Protein AF-A0A9D4CB84-F1 (afdb_monomer_lite)

Structure (mmCIF, N/CA/C/O backbone):
data_AF-A0A9D4CB84-F1
#
_entry.id   AF-A0A9D4CB84-F1
#
loop_
_atom_site.group_PDB
_atom_site.id
_atom_site.type_symbol
_atom_site.label_atom_id
_atom_site.label_alt_id
_atom_site.label_comp_id
_atom_site.label_asym_id
_atom_site.label_entity_id
_atom_site.label_seq_id
_atom_site.pdbx_PDB_ins_code
_atom_site.Cartn_x
_atom_site.Cartn_y
_atom_site.Cartn_z
_atom_site.occupancy
_atom_site.B_iso_or_equiv
_atom_site.auth_seq_id
_atom_site.auth_comp_id
_atom_site.auth_asym_id
_atom_site.auth_atom_id
_atom_site.pdbx_PDB_model_num
ATOM 1 N N . MET A 1 1 ? 6.589 10.498 -35.704 1.00 45.84 1 MET A N 1
ATOM 2 C CA . MET A 1 1 ? 7.176 10.141 -34.391 1.00 45.84 1 MET A CA 1
ATOM 3 C C . MET A 1 1 ? 7.584 11.391 -33.585 1.00 45.84 1 MET A C 1
ATOM 5 O O . MET A 1 1 ? 8.687 11.459 -33.065 1.00 45.84 1 MET A O 1
ATOM 9 N N . LYS A 1 2 ? 6.724 12.423 -33.504 1.00 43.97 2 LYS A N 1
ATOM 10 C CA . LYS A 1 2 ? 6.931 13.618 -32.647 1.00 43.97 2 LYS A CA 1
ATOM 11 C C . LYS A 1 2 ? 5.704 13.960 -31.784 1.00 43.97 2 LYS A C 1
ATOM 13 O O . LYS A 1 2 ? 5.760 14.909 -31.013 1.00 43.97 2 LYS A O 1
ATOM 18 N N . GLU A 1 3 ? 4.619 13.192 -31.893 1.00 41.41 3 GLU A N 1
ATOM 19 C CA . GLU A 1 3 ? 3.362 13.458 -31.177 1.00 41.41 3 GLU A CA 1
ATOM 20 C C . GLU A 1 3 ? 3.235 12.673 -29.860 1.00 41.41 3 GLU A C 1
ATOM 22 O O . GLU A 1 3 ? 2.588 13.158 -28.940 1.00 41.41 3 GLU A O 1
ATOM 27 N N . GLU A 1 4 ? 3.936 11.545 -29.694 1.00 44.72 4 GLU A N 1
ATOM 28 C CA . GLU A 1 4 ? 3.860 10.727 -28.467 1.00 44.72 4 GLU A CA 1
ATOM 29 C C . GLU A 1 4 ? 4.601 11.344 -27.267 1.00 44.72 4 GLU A C 1
ATOM 31 O O . GLU A 1 4 ? 4.159 11.223 -26.127 1.00 44.72 4 GLU A O 1
ATOM 36 N N . ILE A 1 5 ? 5.677 12.102 -27.503 1.00 47.56 5 ILE A N 1
ATOM 37 C CA . ILE A 1 5 ? 6.507 12.687 -26.429 1.00 47.56 5 ILE A CA 1
ATOM 38 C C . ILE A 1 5 ? 5.759 13.808 -25.678 1.00 47.56 5 ILE A C 1
ATOM 40 O O . ILE A 1 5 ? 6.064 14.119 -24.527 1.00 47.56 5 ILE A O 1
ATOM 44 N N . ARG A 1 6 ? 4.745 14.423 -26.303 1.00 43.06 6 ARG A N 1
ATOM 45 C CA . ARG A 1 6 ? 3.996 15.533 -25.695 1.00 43.06 6 ARG A CA 1
ATOM 46 C C . ARG A 1 6 ? 2.956 15.057 -24.672 1.00 43.06 6 ARG A C 1
ATOM 48 O O . ARG A 1 6 ? 2.627 15.821 -23.769 1.00 43.06 6 ARG A O 1
ATOM 55 N N . GLY A 1 7 ? 2.483 13.813 -24.787 1.00 38.62 7 GLY A N 1
ATOM 56 C CA . GLY A 1 7 ? 1.516 13.216 -23.860 1.00 38.62 7 GLY A CA 1
ATOM 57 C C . GLY A 1 7 ? 2.122 12.856 -22.501 1.00 38.62 7 GLY A C 1
ATOM 58 O O . GLY A 1 7 ? 1.525 13.155 -21.469 1.00 38.62 7 GLY A O 1
ATOM 59 N N . SER A 1 8 ? 3.340 12.298 -22.476 1.00 50.69 8 SER A N 1
ATOM 60 C CA . SER A 1 8 ? 3.972 11.851 -21.222 1.00 50.69 8 SER A CA 1
ATOM 61 C C . SER A 1 8 ? 4.408 13.013 -20.322 1.00 50.69 8 SER A C 1
ATOM 63 O O . SER A 1 8 ? 4.195 12.981 -19.111 1.00 50.69 8 SER A O 1
ATOM 65 N N . ALA A 1 9 ? 4.950 14.090 -20.903 1.00 48.66 9 ALA A N 1
ATOM 66 C CA . ALA A 1 9 ? 5.397 15.260 -20.147 1.00 48.66 9 ALA A CA 1
ATOM 67 C C . ALA A 1 9 ? 4.234 16.078 -19.554 1.00 48.66 9 ALA A C 1
ATOM 69 O O . ALA A 1 9 ? 4.382 16.648 -18.473 1.00 48.66 9 ALA A O 1
ATOM 70 N N . PHE A 1 10 ? 3.083 16.127 -20.236 1.00 47.97 10 PHE A N 1
ATOM 71 C CA . PHE A 1 10 ? 1.875 16.794 -19.739 1.00 47.97 10 PHE A CA 1
ATOM 72 C C . PHE A 1 10 ? 1.241 16.002 -18.580 1.00 47.97 10 PHE A C 1
ATOM 74 O O . PHE A 1 10 ? 0.967 16.584 -17.531 1.00 47.97 10 PHE A O 1
ATOM 81 N N . SER A 1 11 ? 1.149 14.670 -18.714 1.00 62.25 11 SER A N 1
ATOM 82 C CA . SER A 1 11 ? 0.670 13.761 -17.658 1.00 62.25 11 SER A CA 1
ATOM 83 C C . SER A 1 11 ? 1.512 13.862 -16.383 1.00 62.25 11 SER A C 1
ATOM 85 O O . SER A 1 11 ? 0.979 14.048 -15.291 1.00 62.25 11 SER A O 1
ATOM 87 N N . ALA A 1 12 ? 2.843 13.844 -16.510 1.00 64.81 12 ALA A N 1
ATOM 88 C CA . ALA A 1 12 ? 3.743 13.942 -15.361 1.00 64.81 12 ALA A CA 1
ATOM 89 C C . ALA A 1 12 ? 3.599 15.277 -14.601 1.00 64.81 12 ALA A C 1
ATOM 91 O O . ALA A 1 12 ? 3.712 15.328 -13.378 1.00 64.81 12 ALA A O 1
ATOM 92 N N . GLN A 1 13 ? 3.331 16.383 -15.302 1.00 60.44 13 GLN A N 1
ATOM 93 C CA . GLN A 1 13 ? 3.159 17.704 -14.685 1.00 60.44 13 GLN A CA 1
ATOM 94 C C . GLN A 1 13 ? 1.821 17.840 -13.945 1.00 60.44 13 GLN A C 1
ATOM 96 O O . GLN A 1 13 ? 1.759 18.507 -12.906 1.00 60.44 13 GLN A O 1
ATOM 101 N N . GLU A 1 14 ? 0.760 17.218 -14.459 1.00 69.56 14 GLU A N 1
ATOM 102 C CA . GLU A 1 14 ? -0.542 17.149 -13.791 1.00 69.56 14 GLU A CA 1
ATOM 103 C C . GLU A 1 14 ? -0.488 16.254 -12.551 1.00 69.56 14 GLU A C 1
ATOM 105 O O . GLU A 1 14 ? -0.949 16.670 -11.487 1.00 69.56 14 GLU A O 1
ATOM 110 N N . GLU A 1 15 ? 0.177 15.102 -12.643 1.00 66.44 15 GLU A N 1
ATOM 111 C CA . GLU A 1 15 ? 0.449 14.222 -11.504 1.00 66.44 15 GLU A CA 1
ATOM 112 C C . GLU A 1 15 ? 1.249 14.941 -10.410 1.00 66.44 15 GLU A C 1
ATOM 114 O O . GLU A 1 15 ? 0.861 14.911 -9.247 1.00 66.44 15 GLU A O 1
ATOM 119 N N . ILE A 1 16 ? 2.306 15.684 -10.764 1.00 65.94 16 ILE A N 1
ATOM 120 C CA . ILE A 1 16 ? 3.085 16.480 -9.798 1.00 65.94 16 ILE A CA 1
ATOM 121 C C . ILE A 1 16 ? 2.224 17.566 -9.133 1.00 65.94 16 ILE A C 1
ATOM 123 O O . ILE A 1 16 ? 2.401 17.864 -7.948 1.00 65.94 16 ILE A O 1
ATOM 127 N N . LYS A 1 17 ? 1.296 18.193 -9.867 1.00 67.06 17 LYS A N 1
ATOM 128 C CA . LYS A 1 17 ? 0.372 19.189 -9.297 1.00 67.06 17 LYS A CA 1
ATOM 129 C C . LYS A 1 17 ? -0.645 18.555 -8.352 1.00 67.06 17 LYS A C 1
ATOM 131 O O . LYS A 1 17 ? -0.902 19.130 -7.295 1.00 67.06 17 LYS A O 1
ATOM 136 N N . LEU A 1 18 ? -1.208 17.406 -8.718 1.00 66.25 18 LEU A N 1
ATOM 137 C CA . LEU A 1 18 ? -2.100 16.618 -7.866 1.00 66.25 18 LEU A CA 1
ATOM 138 C C . LEU A 1 18 ? -1.377 16.170 -6.593 1.00 66.25 18 LEU A C 1
ATOM 140 O O . LEU A 1 18 ? -1.896 16.381 -5.501 1.00 66.25 18 LEU A O 1
ATOM 144 N N . PHE A 1 19 ? -0.140 15.694 -6.727 1.00 60.72 19 PHE A N 1
ATOM 145 C CA . PHE A 1 19 ? 0.713 15.284 -5.616 1.00 60.72 19 PHE A CA 1
ATOM 146 C C . PHE A 1 19 ? 0.983 16.423 -4.630 1.00 60.72 19 PHE A C 1
ATOM 148 O O . PHE A 1 19 ? 0.822 16.271 -3.420 1.00 60.72 19 PHE A O 1
ATOM 155 N N . LYS A 1 20 ? 1.349 17.605 -5.143 1.00 63.19 20 LYS A N 1
ATOM 156 C CA . LYS A 1 20 ? 1.547 18.802 -4.312 1.00 63.19 20 LYS A CA 1
ATOM 157 C C . LYS A 1 20 ? 0.256 19.216 -3.608 1.00 63.19 20 LYS A C 1
ATOM 159 O O . LYS A 1 20 ? 0.279 19.459 -2.409 1.00 63.19 20 LYS A O 1
ATOM 164 N N . LYS A 1 21 ? -0.876 19.212 -4.320 1.00 62.03 21 LYS A N 1
ATOM 165 C C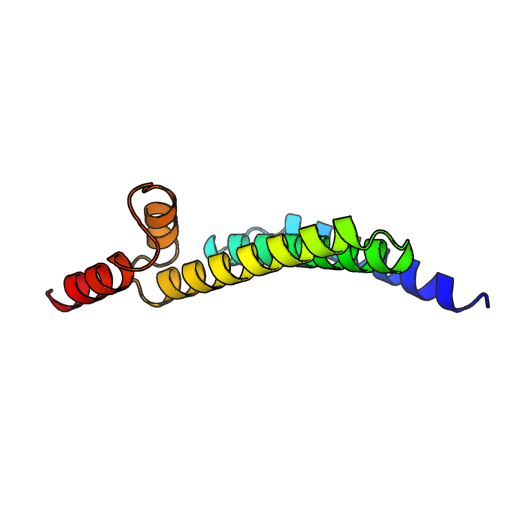A . LYS A 1 21 ? -2.188 19.510 -3.728 1.00 62.03 21 LYS A CA 1
ATOM 166 C C . LYS A 1 21 ? -2.586 18.520 -2.639 1.00 62.03 21 LYS A C 1
ATOM 168 O O . LYS A 1 21 ? -3.178 18.947 -1.659 1.00 62.03 21 LYS A O 1
ATOM 173 N N . ALA A 1 22 ? -2.284 17.235 -2.806 1.00 60.81 22 ALA A N 1
ATOM 174 C CA . ALA A 1 22 ? -2.614 16.207 -1.828 1.00 60.81 22 ALA A CA 1
ATOM 175 C C . ALA A 1 22 ? -1.745 16.290 -0.561 1.00 60.81 22 ALA A C 1
ATOM 177 O O . ALA A 1 22 ? -2.235 16.022 0.534 1.00 60.81 22 ALA A O 1
ATOM 178 N N . LYS A 1 23 ? -0.483 16.726 -0.683 1.00 61.00 23 LYS A N 1
ATOM 179 C CA . LYS A 1 23 ? 0.390 16.996 0.474 1.00 61.00 23 LYS A CA 1
ATOM 180 C C . LYS A 1 23 ? -0.041 18.211 1.300 1.00 61.00 23 LYS A C 1
ATOM 182 O O . LYS A 1 23 ? 0.202 18.223 2.501 1.00 61.00 23 LYS A O 1
ATOM 187 N N . ASP A 1 24 ? -0.729 19.172 0.687 1.00 67.00 24 ASP A N 1
ATOM 188 C CA . ASP A 1 24 ? -1.304 20.340 1.372 1.00 67.00 24 ASP A CA 1
ATOM 189 C C . ASP A 1 24 ? -2.698 20.063 1.981 1.00 67.00 24 ASP A C 1
ATOM 191 O O . ASP A 1 24 ? -3.355 20.971 2.496 1.00 67.00 24 ASP A O 1
ATOM 195 N N . VAL A 1 25 ? -3.182 18.815 1.934 1.00 79.88 25 VAL A N 1
ATOM 196 C CA . VAL A 1 25 ? -4.456 18.430 2.555 1.00 79.88 25 VAL A CA 1
ATOM 197 C C . VAL A 1 25 ? -4.271 18.249 4.058 1.00 79.88 25 VAL A C 1
ATOM 199 O O . VAL A 1 25 ? -3.535 17.378 4.520 1.00 79.88 25 VAL A O 1
ATOM 202 N N . THR A 1 26 ? -5.032 19.008 4.846 1.00 84.88 26 THR A N 1
ATOM 203 C CA . THR A 1 26 ? -5.251 18.679 6.257 1.00 84.88 26 THR A CA 1
ATOM 204 C C . THR A 1 26 ? -6.192 17.481 6.342 1.00 84.88 26 THR A C 1
ATOM 206 O O . THR A 1 26 ? -7.402 17.593 6.134 1.00 84.88 26 THR A O 1
ATOM 209 N N . TRP A 1 27 ? -5.636 16.312 6.637 1.00 84.62 27 TRP A N 1
ATOM 210 C CA . TRP A 1 27 ? -6.398 15.073 6.725 1.00 84.62 27 TRP A CA 1
ATOM 211 C C . TRP A 1 27 ? -7.262 15.036 7.986 1.00 84.62 27 TRP A C 1
ATOM 213 O O . TRP A 1 27 ? -6.755 15.079 9.103 1.00 84.62 27 TRP A O 1
ATOM 223 N N . ARG A 1 28 ? -8.582 14.896 7.811 1.00 88.69 28 ARG A N 1
ATOM 224 C CA . ARG A 1 28 ? -9.528 14.730 8.930 1.00 88.69 28 ARG A CA 1
ATOM 225 C C . ARG A 1 28 ? -9.375 13.381 9.638 1.00 88.69 28 ARG A C 1
ATOM 227 O O . ARG A 1 28 ? -9.593 13.295 10.841 1.00 88.69 28 ARG A O 1
ATOM 234 N N . PHE A 1 29 ? -9.033 12.337 8.888 1.00 85.94 29 PHE A N 1
ATOM 235 C CA . PHE A 1 29 ? -8.920 10.971 9.389 1.00 85.94 29 PHE A CA 1
ATOM 236 C C . PHE A 1 29 ? -7.523 10.440 9.085 1.00 85.94 29 PHE A C 1
ATOM 238 O O . PHE A 1 29 ? -7.142 10.351 7.916 1.00 85.94 29 PHE A O 1
ATOM 245 N N . ASN A 1 30 ? -6.767 10.075 10.124 1.00 84.62 30 ASN A N 1
ATOM 246 C CA . ASN A 1 30 ? -5.401 9.575 9.953 1.00 84.62 30 ASN A CA 1
ATOM 247 C C . ASN A 1 30 ? -5.360 8.294 9.102 1.00 84.62 30 ASN A C 1
ATOM 249 O O . ASN A 1 30 ? -4.468 8.157 8.275 1.00 84.62 30 ASN A O 1
ATOM 253 N N . GLY A 1 31 ? -6.358 7.412 9.228 1.00 88.44 31 GLY A N 1
ATOM 254 C CA . GLY A 1 31 ? -6.479 6.221 8.381 1.00 88.44 31 GLY A CA 1
ATOM 255 C C . GLY A 1 31 ? -6.508 6.543 6.885 1.00 88.44 31 GLY A C 1
ATOM 256 O O . GLY A 1 31 ? -5.780 5.934 6.109 1.00 88.44 31 GLY A O 1
ATOM 257 N N . ASN A 1 32 ? -7.263 7.569 6.480 1.00 90.69 32 ASN A N 1
ATOM 258 C CA . ASN A 1 32 ? -7.320 7.988 5.076 1.00 90.69 32 ASN A CA 1
ATOM 259 C C . ASN A 1 32 ? -5.979 8.541 4.591 1.00 90.69 32 ASN A C 1
ATOM 261 O O . ASN A 1 32 ? -5.596 8.275 3.456 1.00 90.69 32 ASN A O 1
ATOM 265 N N . ARG A 1 33 ? -5.259 9.277 5.449 1.00 90.12 33 ARG A N 1
ATOM 266 C CA . ARG A 1 33 ? -3.912 9.763 5.131 1.00 90.12 33 ARG A CA 1
ATOM 267 C C . ARG A 1 33 ? -2.956 8.601 4.871 1.00 90.12 33 ARG A C 1
ATOM 269 O O . ARG A 1 33 ? -2.299 8.592 3.841 1.00 90.12 33 ARG A O 1
ATOM 276 N N . VAL A 1 34 ? -2.923 7.617 5.772 1.00 88.25 34 VAL A N 1
ATOM 277 C CA . VAL A 1 34 ? -2.049 6.438 5.642 1.00 88.25 34 VAL A CA 1
ATOM 278 C C . VAL A 1 34 ? -2.359 5.666 4.357 1.00 88.25 34 VAL A C 1
ATOM 280 O O . VAL A 1 34 ? -1.444 5.281 3.638 1.00 88.25 34 VAL A O 1
ATOM 283 N N . GLN A 1 35 ? -3.640 5.479 4.025 1.00 91.31 35 GLN A N 1
ATOM 284 C CA . GLN A 1 35 ? -4.034 4.816 2.777 1.00 91.31 35 GLN A CA 1
ATOM 285 C C . GLN A 1 35 ? -3.650 5.606 1.530 1.00 91.31 35 GLN A C 1
ATOM 287 O O . GLN A 1 35 ? -3.227 5.030 0.531 1.00 91.31 35 GLN A O 1
ATOM 292 N N . PHE A 1 36 ? -3.799 6.926 1.583 1.00 92.12 36 PHE A N 1
ATOM 293 C CA . PHE A 1 36 ? -3.397 7.789 0.487 1.00 92.12 36 PHE A CA 1
ATOM 294 C C . PHE A 1 36 ? -1.883 7.719 0.249 1.00 92.12 36 PHE A C 1
ATOM 296 O O . PHE A 1 36 ? -1.459 7.496 -0.879 1.00 92.12 36 PHE A O 1
ATOM 303 N N . GLU A 1 37 ? -1.083 7.843 1.310 1.00 90.12 37 GLU A N 1
ATOM 304 C CA . GLU A 1 37 ? 0.381 7.734 1.248 1.00 90.12 37 GLU A CA 1
ATOM 305 C C . GLU A 1 37 ? 0.813 6.368 0.689 1.00 90.12 37 GLU A C 1
ATOM 307 O O . GLU A 1 37 ? 1.615 6.314 -0.240 1.00 90.12 37 GLU A O 1
ATOM 312 N N . PHE A 1 38 ? 0.197 5.274 1.152 1.00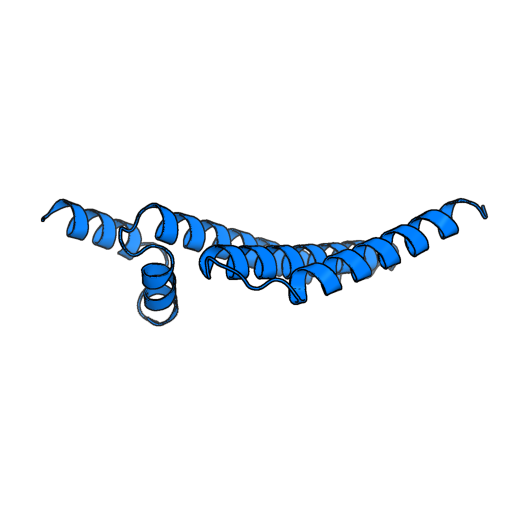 93.88 38 PHE A N 1
ATOM 313 C CA . PHE A 1 38 ? 0.450 3.934 0.615 1.00 93.88 38 PHE A CA 1
ATOM 314 C C . PHE A 1 38 ? 0.159 3.824 -0.894 1.00 93.88 38 PHE A C 1
ATOM 316 O O . PHE A 1 38 ? 0.933 3.221 -1.645 1.00 93.88 38 PHE A O 1
ATOM 323 N N . ASN A 1 39 ? -0.957 4.396 -1.355 1.00 94.81 39 ASN A N 1
ATOM 324 C CA . ASN A 1 39 ? -1.325 4.370 -2.771 1.00 94.81 39 ASN A CA 1
ATOM 325 C C . ASN A 1 39 ? -0.337 5.168 -3.630 1.00 94.81 39 ASN A C 1
ATOM 327 O O . ASN A 1 39 ? 0.007 4.726 -4.726 1.00 94.81 39 ASN A O 1
ATOM 331 N N . GLU A 1 40 ? 0.136 6.310 -3.133 1.00 93.00 40 GLU A N 1
ATOM 332 C CA . GLU A 1 40 ? 1.157 7.118 -3.805 1.00 93.00 40 GLU A CA 1
ATOM 333 C C . GLU A 1 40 ? 2.484 6.368 -3.935 1.00 93.00 40 GLU A C 1
ATOM 335 O O . GLU A 1 40 ? 3.060 6.315 -5.025 1.00 93.00 40 GLU A O 1
ATOM 340 N N . ASP A 1 41 ? 2.937 5.722 -2.861 1.00 93.19 41 ASP A N 1
ATOM 341 C CA . ASP A 1 41 ? 4.160 4.919 -2.885 1.00 93.19 41 ASP A CA 1
ATOM 342 C C . ASP A 1 41 ? 4.024 3.739 -3.861 1.00 93.19 41 ASP A C 1
ATOM 344 O O . ASP A 1 41 ? 4.913 3.491 -4.680 1.00 93.19 41 ASP A O 1
ATOM 348 N N . THR A 1 42 ? 2.868 3.066 -3.862 1.00 95.81 42 THR A N 1
ATOM 349 C CA . THR A 1 42 ? 2.564 1.973 -4.801 1.00 95.81 42 THR A CA 1
ATOM 350 C C . THR A 1 42 ? 2.574 2.465 -6.251 1.00 95.81 42 THR A C 1
ATOM 352 O O . THR A 1 42 ? 3.180 1.832 -7.118 1.00 95.81 42 THR A O 1
ATOM 355 N N . ALA A 1 43 ? 1.955 3.614 -6.534 1.00 94.81 43 ALA A N 1
ATOM 356 C CA . ALA A 1 43 ? 1.982 4.220 -7.862 1.00 94.81 43 ALA A CA 1
ATOM 357 C C . ALA A 1 43 ? 3.414 4.585 -8.293 1.00 94.81 43 ALA A C 1
ATOM 359 O O . ALA A 1 43 ? 3.780 4.389 -9.455 1.00 94.81 43 ALA A O 1
ATOM 360 N N . GLY A 1 44 ? 4.244 5.065 -7.362 1.00 94.19 44 GLY A N 1
ATOM 361 C CA . GLY A 1 44 ? 5.671 5.301 -7.576 1.00 94.19 44 GLY A CA 1
ATOM 362 C C . GLY A 1 44 ? 6.424 4.032 -7.981 1.00 94.19 44 GLY A C 1
ATOM 363 O O . GLY A 1 44 ? 7.126 4.037 -8.995 1.00 94.19 44 GLY A O 1
ATOM 364 N N . SER A 1 45 ? 6.231 2.930 -7.252 1.00 95.81 45 SER A N 1
ATOM 365 C CA . SER A 1 45 ? 6.837 1.632 -7.578 1.00 95.81 45 SER A CA 1
ATOM 366 C C . SER A 1 45 ? 6.394 1.109 -8.943 1.00 95.81 45 SER A C 1
ATOM 368 O O . SER A 1 45 ? 7.226 0.639 -9.717 1.00 95.81 45 SER A O 1
ATOM 370 N N . LEU A 1 46 ? 5.112 1.252 -9.296 1.00 96.56 46 LEU A N 1
ATOM 371 C CA . LEU A 1 46 ? 4.605 0.850 -10.613 1.00 96.56 46 LEU A CA 1
ATOM 372 C C . LEU A 1 46 ? 5.263 1.637 -11.755 1.00 96.56 46 LEU A C 1
ATOM 374 O O . LEU A 1 46 ? 5.626 1.040 -12.766 1.00 96.56 46 LEU A O 1
ATOM 378 N N . LYS A 1 47 ? 5.506 2.944 -11.582 1.00 96.38 47 LYS A N 1
ATOM 379 C CA . LYS A 1 47 ? 6.258 3.749 -12.565 1.00 96.38 47 LYS A CA 1
ATOM 380 C C . LYS A 1 47 ? 7.713 3.301 -12.691 1.00 96.38 47 LYS A C 1
ATOM 382 O O . LYS A 1 47 ? 8.261 3.301 -13.789 1.00 96.38 47 LYS A O 1
ATOM 387 N N . GLN A 1 48 ? 8.350 2.907 -11.589 1.00 95.44 48 GLN A N 1
ATOM 388 C CA . GLN A 1 48 ? 9.715 2.371 -11.630 1.00 95.44 48 GLN A CA 1
ATOM 389 C C . GLN A 1 48 ? 9.770 1.000 -12.317 1.00 95.44 48 GLN A C 1
ATOM 391 O O . GLN A 1 48 ? 10.712 0.727 -13.062 1.00 95.44 48 GLN A O 1
ATOM 396 N N . ILE A 1 49 ? 8.753 0.158 -12.112 1.00 96.69 49 ILE A N 1
ATOM 397 C CA . ILE A 1 49 ? 8.599 -1.119 -12.817 1.00 96.69 49 ILE A CA 1
ATOM 398 C C . ILE A 1 49 ? 8.444 -0.870 -14.318 1.00 96.69 49 ILE A C 1
ATOM 400 O O . ILE A 1 49 ? 9.173 -1.477 -15.100 1.00 96.69 49 ILE A O 1
ATOM 404 N N . ASP A 1 50 ? 7.565 0.046 -14.718 1.00 96.06 50 ASP A N 1
ATOM 405 C CA . ASP A 1 50 ? 7.363 0.415 -16.123 1.00 96.06 50 ASP A CA 1
ATOM 406 C C . ASP A 1 50 ? 8.670 0.907 -16.768 1.00 96.06 50 ASP A C 1
ATOM 408 O O . ASP A 1 50 ? 9.150 0.325 -17.744 1.00 96.06 50 ASP A O 1
ATOM 412 N N . TRP A 1 51 ? 9.358 1.852 -16.116 1.00 96.81 51 TRP A N 1
ATOM 413 C CA . TRP A 1 51 ? 10.684 2.311 -16.537 1.00 96.81 51 TRP A CA 1
ATOM 414 C C . TRP A 1 51 ? 11.687 1.154 -16.669 1.00 96.81 51 TRP A C 1
ATOM 416 O O . TRP A 1 51 ? 12.469 1.099 -17.623 1.00 96.81 51 TRP A O 1
ATOM 426 N N . SER A 1 52 ? 11.672 0.196 -15.736 1.00 97.25 52 SER A N 1
ATOM 427 C CA . SER A 1 52 ? 12.579 -0.954 -15.774 1.00 97.25 52 SER A CA 1
ATOM 428 C C . SER A 1 52 ? 12.329 -1.855 -16.988 1.00 97.25 52 SER A C 1
ATOM 430 O O . SER A 1 52 ? 13.286 -2.391 -17.552 1.00 97.25 52 SER A O 1
ATOM 432 N N . ILE A 1 53 ? 11.069 -1.992 -17.415 1.00 95.31 53 ILE A N 1
ATOM 433 C CA . ILE A 1 53 ? 10.672 -2.766 -18.594 1.00 95.31 53 ILE A CA 1
ATOM 434 C C . ILE A 1 53 ? 11.170 -2.058 -19.854 1.00 95.31 53 ILE A C 1
ATOM 436 O O . ILE A 1 53 ? 11.856 -2.685 -20.663 1.00 95.31 53 ILE A O 1
ATOM 440 N N . GLU A 1 54 ? 10.917 -0.751 -19.976 1.00 96.25 54 GLU A N 1
ATOM 441 C CA . GLU A 1 54 ? 11.364 0.063 -21.116 1.00 96.25 54 GLU A CA 1
ATOM 442 C C . GLU A 1 54 ? 12.888 0.018 -21.315 1.00 96.25 54 GLU A C 1
ATOM 444 O O . GLU A 1 54 ? 13.380 0.015 -22.443 1.00 96.25 54 GLU A O 1
ATOM 449 N N . HIS A 1 55 ? 13.650 -0.063 -20.220 1.00 96.38 55 HIS A N 1
ATOM 450 C CA . HIS A 1 55 ? 15.115 -0.004 -20.238 1.00 96.38 55 HIS A CA 1
ATOM 451 C C . HIS A 1 55 ? 15.784 -1.384 -20.121 1.00 96.38 55 HIS A C 1
ATOM 453 O O . HIS A 1 55 ? 16.998 -1.475 -19.907 1.00 96.38 55 HIS A O 1
ATOM 459 N N . GLY A 1 56 ? 15.012 -2.472 -20.231 1.00 95.56 56 GLY A N 1
ATOM 460 C CA . GLY A 1 56 ? 15.521 -3.846 -20.174 1.00 95.56 56 GLY A CA 1
ATOM 461 C C . GLY A 1 56 ? 16.135 -4.240 -18.823 1.00 95.56 56 GLY A C 1
ATOM 462 O O . GLY A 1 56 ? 16.880 -5.218 -18.736 1.00 95.56 56 GLY A O 1
ATOM 463 N N . LYS A 1 57 ? 15.829 -3.508 -17.746 1.00 96.50 57 LYS A N 1
ATOM 464 C CA . LYS A 1 57 ? 16.284 -3.751 -16.365 1.00 96.50 57 LYS A CA 1
ATOM 465 C C . LYS A 1 57 ? 15.394 -4.778 -15.659 1.00 96.50 57 LYS A C 1
ATOM 467 O O . LYS A 1 57 ? 14.931 -4.569 -14.542 1.00 96.50 57 LYS A O 1
ATOM 472 N N . THR A 1 58 ? 15.179 -5.918 -16.308 1.00 93.31 58 THR A N 1
ATOM 473 C CA . THR A 1 58 ? 14.192 -6.932 -15.895 1.00 93.31 58 THR A CA 1
ATOM 474 C C . THR A 1 58 ? 14.452 -7.551 -14.518 1.00 93.31 58 THR A C 1
ATOM 476 O O . THR A 1 58 ? 13.499 -7.915 -13.836 1.00 93.31 58 THR A O 1
ATOM 479 N N . GLY A 1 59 ? 15.715 -7.661 -14.085 1.00 97.00 59 GLY A N 1
ATOM 480 C CA . GLY A 1 59 ? 16.061 -8.122 -12.733 1.00 97.00 59 GLY A CA 1
ATOM 481 C C . GLY A 1 59 ? 15.534 -7.177 -11.652 1.00 97.00 59 GLY A C 1
ATOM 482 O O . GLY A 1 59 ? 14.757 -7.596 -10.801 1.00 97.00 59 GLY A O 1
ATOM 483 N N . TYR A 1 60 ? 15.865 -5.890 -11.775 1.00 95.56 60 TYR A N 1
ATOM 484 C CA . TYR A 1 60 ? 15.376 -4.831 -10.890 1.00 95.56 60 TYR A CA 1
ATOM 485 C C . TYR A 1 60 ? 13.845 -4.715 -10.921 1.00 95.56 60 TYR A C 1
ATOM 487 O O . TYR A 1 60 ? 13.204 -4.659 -9.876 1.00 95.56 60 TYR A O 1
ATOM 495 N N . GLY A 1 61 ? 13.239 -4.779 -12.111 1.00 97.56 61 GLY A N 1
ATOM 496 C CA . GLY A 1 61 ? 11.780 -4.786 -12.246 1.00 97.56 61 GLY A CA 1
ATOM 497 C C . GLY A 1 61 ? 11.115 -5.949 -11.510 1.00 97.56 61 GLY A C 1
ATOM 498 O O . GLY A 1 61 ? 10.082 -5.770 -10.872 1.00 97.56 61 GLY A O 1
ATOM 499 N N . ARG A 1 62 ? 11.717 -7.145 -11.545 1.00 97.38 62 ARG A N 1
ATOM 500 C CA . ARG A 1 62 ? 11.198 -8.315 -10.823 1.00 97.38 62 ARG A CA 1
ATOM 501 C C . ARG A 1 62 ? 11.293 -8.146 -9.306 1.00 97.38 62 ARG A C 1
ATOM 503 O O . ARG A 1 62 ? 10.357 -8.537 -8.612 1.00 97.38 62 ARG A O 1
ATOM 510 N N . GLU A 1 63 ? 12.387 -7.577 -8.806 1.00 97.69 63 GLU A N 1
ATOM 511 C CA . GLU A 1 63 ? 12.549 -7.262 -7.380 1.00 97.69 63 GLU A CA 1
ATOM 512 C C . GLU A 1 63 ? 11.474 -6.270 -6.917 1.00 97.69 63 GLU A C 1
ATOM 514 O O . GLU A 1 63 ? 10.750 -6.560 -5.965 1.00 97.69 63 GLU A O 1
ATOM 519 N N . LEU A 1 64 ? 11.274 -5.179 -7.665 1.00 97.06 64 LEU A N 1
ATOM 520 C CA . LEU A 1 64 ? 10.225 -4.197 -7.380 1.00 97.06 64 LEU A CA 1
ATOM 521 C C . LEU A 1 64 ? 8.818 -4.803 -7.400 1.00 97.06 64 LEU A C 1
ATOM 523 O O . LEU A 1 64 ? 7.998 -4.463 -6.549 1.00 97.06 64 LEU A O 1
ATOM 527 N N . ILE A 1 65 ? 8.514 -5.704 -8.341 1.00 97.81 65 ILE A N 1
ATOM 528 C CA . ILE A 1 65 ? 7.219 -6.403 -8.380 1.00 97.81 65 ILE A CA 1
ATOM 529 C C . ILE A 1 65 ? 7.013 -7.230 -7.107 1.00 97.81 65 ILE A C 1
ATOM 531 O O . ILE A 1 65 ? 5.940 -7.166 -6.506 1.00 97.81 65 ILE A O 1
ATOM 535 N N . ALA A 1 66 ? 8.022 -8.001 -6.691 1.00 97.56 66 ALA A N 1
ATOM 536 C CA . ALA A 1 66 ? 7.926 -8.851 -5.507 1.00 97.56 66 ALA A CA 1
ATOM 537 C C . ALA A 1 66 ? 7.727 -8.025 -4.224 1.00 97.56 66 ALA A C 1
ATOM 539 O O . ALA A 1 66 ? 6.875 -8.355 -3.394 1.00 97.56 66 ALA A O 1
ATOM 540 N N . GLU A 1 67 ? 8.466 -6.924 -4.090 1.00 96.44 67 GLU A N 1
ATOM 541 C CA . GLU A 1 67 ? 8.323 -5.985 -2.978 1.00 96.44 67 GLU A CA 1
ATOM 542 C C . GLU A 1 67 ? 6.943 -5.313 -2.981 1.00 96.44 67 GLU A C 1
ATOM 544 O O . GLU A 1 67 ? 6.227 -5.353 -1.980 1.00 96.44 67 GLU A O 1
ATOM 549 N N . THR A 1 68 ? 6.518 -4.772 -4.127 1.00 96.38 68 THR A N 1
ATOM 550 C CA . THR A 1 68 ? 5.223 -4.086 -4.267 1.00 96.38 68 THR A CA 1
ATOM 551 C C . THR A 1 68 ? 4.063 -5.024 -3.937 1.00 96.38 68 THR A C 1
ATOM 553 O O . THR A 1 68 ? 3.146 -4.641 -3.213 1.00 96.38 68 THR A O 1
ATOM 556 N N . LEU A 1 69 ? 4.114 -6.279 -4.398 1.00 96.44 69 LEU A N 1
ATOM 557 C CA . LEU A 1 69 ? 3.094 -7.280 -4.082 1.00 96.44 69 LEU A CA 1
ATOM 558 C C . LEU A 1 69 ? 3.042 -7.586 -2.580 1.00 96.44 69 LEU A C 1
ATOM 560 O O . LEU A 1 69 ? 1.957 -7.638 -2.001 1.00 96.44 69 LEU A O 1
ATOM 564 N N . THR A 1 70 ? 4.202 -7.747 -1.942 1.00 95.12 70 THR A N 1
ATOM 565 C CA . THR A 1 70 ? 4.298 -7.978 -0.492 1.00 95.12 70 THR A CA 1
ATOM 566 C C . THR A 1 70 ? 3.676 -6.819 0.287 1.00 95.12 70 THR A C 1
ATOM 568 O O . THR A 1 70 ? 2.874 -7.038 1.198 1.00 95.12 70 THR A O 1
ATOM 571 N N . ASN A 1 71 ? 3.970 -5.584 -0.122 1.00 93.38 71 ASN A N 1
ATOM 572 C CA . ASN A 1 71 ? 3.438 -4.380 0.507 1.00 93.38 71 ASN A CA 1
ATOM 573 C C . ASN A 1 71 ? 1.914 -4.263 0.338 1.00 93.38 71 ASN A C 1
ATOM 575 O O . ASN A 1 71 ? 1.222 -3.962 1.308 1.00 93.38 71 ASN A O 1
ATOM 579 N N . ILE A 1 72 ? 1.367 -4.581 -0.843 1.00 95.88 72 ILE A N 1
ATOM 580 C CA . ILE A 1 72 ? -0.090 -4.611 -1.087 1.00 95.88 72 ILE A CA 1
ATOM 581 C C . ILE A 1 72 ? -0.789 -5.649 -0.208 1.00 95.88 72 ILE A C 1
ATOM 583 O O . ILE A 1 72 ? -1.841 -5.362 0.371 1.00 95.88 72 ILE A O 1
ATOM 587 N N . LEU A 1 73 ? -0.219 -6.848 -0.082 1.00 93.62 73 LEU A N 1
ATOM 588 C CA . LEU A 1 73 ? -0.786 -7.897 0.766 1.00 93.62 73 LEU A CA 1
ATOM 589 C C . LEU A 1 73 ? -0.769 -7.489 2.241 1.00 93.62 73 LEU A C 1
ATOM 591 O O . LEU A 1 73 ? -1.795 -7.610 2.917 1.00 93.62 73 LEU A O 1
ATOM 595 N N . LYS A 1 74 ? 0.353 -6.932 2.721 1.00 92.00 74 LYS A N 1
ATOM 596 C CA . LYS A 1 74 ? 0.453 -6.381 4.077 1.00 92.00 74 LYS A CA 1
ATOM 597 C C . LYS A 1 74 ? -0.609 -5.303 4.295 1.00 92.00 74 LYS A C 1
ATOM 599 O O . LYS A 1 74 ? -1.370 -5.388 5.255 1.00 92.00 74 LYS A O 1
ATOM 604 N N . GLN A 1 75 ? -0.722 -4.335 3.387 1.00 93.88 75 GLN A N 1
ATOM 605 C CA . GLN A 1 75 ? -1.680 -3.240 3.519 1.00 93.88 75 GLN A CA 1
ATOM 606 C C . GLN A 1 75 ? -3.130 -3.731 3.535 1.00 93.88 75 GLN A C 1
ATOM 608 O O . GLN A 1 75 ? -3.928 -3.277 4.352 1.00 93.88 75 GLN A O 1
ATOM 613 N N . SER A 1 76 ? -3.466 -4.700 2.681 1.00 92.94 76 SER A N 1
ATOM 614 C CA . SER A 1 76 ? -4.801 -5.312 2.643 1.00 92.94 76 SER A CA 1
ATOM 615 C C . SER A 1 76 ? -5.158 -5.967 3.979 1.00 92.94 76 SER A C 1
ATOM 617 O O . SER A 1 76 ? -6.295 -5.870 4.441 1.00 92.94 76 SER A O 1
ATOM 619 N N . LYS A 1 77 ? -4.178 -6.590 4.645 1.00 90.69 77 LYS A N 1
ATOM 620 C CA . LYS A 1 77 ? -4.350 -7.132 5.996 1.00 90.69 77 LYS A CA 1
ATOM 621 C C . LYS A 1 77 ? -4.566 -6.029 7.034 1.00 90.69 77 LYS A C 1
ATOM 623 O O . LYS A 1 77 ? -5.479 -6.148 7.846 1.00 90.69 77 LYS A O 1
ATOM 628 N N . LEU A 1 78 ? -3.791 -4.945 6.988 1.00 91.31 78 LEU A N 1
ATOM 629 C CA . LEU A 1 78 ? -3.977 -3.813 7.905 1.00 91.31 78 LEU A CA 1
ATOM 630 C C . LEU A 1 78 ? -5.363 -3.172 7.748 1.00 91.31 78 LEU A C 1
ATOM 632 O O . LEU A 1 78 ? -6.002 -2.854 8.745 1.00 91.31 78 LEU A O 1
ATOM 636 N N . ILE A 1 79 ? -5.863 -3.047 6.513 1.00 92.56 79 ILE A N 1
ATOM 637 C CA . ILE A 1 79 ? -7.231 -2.578 6.245 1.00 92.56 79 ILE A CA 1
ATOM 638 C C . ILE A 1 79 ? -8.254 -3.503 6.899 1.00 92.56 79 ILE A C 1
ATOM 640 O O . ILE A 1 79 ? -9.153 -3.012 7.571 1.00 92.56 79 ILE A O 1
ATOM 644 N N . ARG A 1 80 ? -8.104 -4.827 6.745 1.00 92.56 80 ARG A N 1
ATOM 645 C CA . ARG A 1 80 ? -8.996 -5.798 7.397 1.00 92.56 80 ARG A CA 1
ATOM 646 C C . ARG A 1 80 ? -9.001 -5.613 8.913 1.00 92.56 80 ARG A C 1
ATOM 648 O O . ARG A 1 80 ? -10.075 -5.526 9.483 1.00 92.56 80 ARG A O 1
ATOM 655 N N . ILE A 1 81 ? -7.832 -5.489 9.546 1.00 88.81 81 ILE A N 1
ATOM 656 C CA . ILE A 1 81 ? -7.727 -5.254 10.997 1.00 88.81 81 ILE A CA 1
ATOM 657 C C . ILE A 1 81 ? -8.439 -3.954 11.394 1.00 88.81 81 ILE A C 1
ATOM 659 O O . ILE A 1 81 ? -9.180 -3.944 12.373 1.00 88.81 81 ILE A O 1
ATOM 663 N N . ALA A 1 82 ? -8.236 -2.873 10.637 1.00 90.31 82 ALA A N 1
ATOM 664 C CA . ALA A 1 82 ? -8.887 -1.593 10.900 1.00 90.31 82 ALA A CA 1
ATOM 665 C C . ALA A 1 82 ? -10.410 -1.622 10.687 1.00 90.31 82 ALA A C 1
ATOM 667 O O . ALA A 1 82 ? -11.111 -0.810 11.277 1.00 90.31 82 ALA A O 1
ATOM 668 N N . ASP A 1 83 ? -10.920 -2.499 9.828 1.00 92.38 83 ASP A N 1
ATOM 669 C CA . ASP A 1 83 ? -12.356 -2.621 9.559 1.00 92.38 83 ASP A CA 1
ATOM 670 C C . ASP A 1 83 ? -13.054 -3.539 10.572 1.00 92.38 83 ASP A C 1
ATOM 672 O O . ASP A 1 83 ? -14.180 -3.275 10.982 1.00 92.38 83 ASP A O 1
ATOM 676 N N . THR A 1 84 ? -12.381 -4.609 11.009 1.00 90.31 84 THR A N 1
ATOM 677 C CA . THR A 1 84 ? -12.981 -5.608 11.904 1.00 90.31 84 THR A CA 1
ATOM 678 C C . THR A 1 84 ? -12.850 -5.284 13.388 1.00 90.31 84 THR A C 1
ATOM 680 O O . THR A 1 84 ? -13.568 -5.879 14.180 1.00 90.31 84 THR A O 1
ATOM 683 N N . SER A 1 85 ? -11.922 -4.404 13.769 1.00 88.81 85 SER A N 1
ATOM 684 C CA . SER A 1 85 ? -11.697 -4.003 15.162 1.00 88.81 85 SER A CA 1
ATOM 685 C C . SER A 1 85 ? -12.457 -2.723 15.505 1.00 88.81 85 SER A C 1
ATOM 687 O O . SER A 1 85 ? -12.365 -1.738 14.770 1.00 88.81 85 SER A O 1
ATOM 689 N N . ASP A 1 86 ? -13.068 -2.668 16.691 1.00 88.69 86 ASP A N 1
ATOM 690 C CA . ASP A 1 86 ? -13.709 -1.455 17.225 1.00 88.69 86 ASP A CA 1
ATOM 691 C C . ASP A 1 86 ? -12.732 -0.268 17.356 1.00 88.69 86 ASP A C 1
ATOM 693 O O . ASP A 1 86 ? -13.128 0.896 17.265 1.00 88.69 86 ASP A O 1
ATOM 697 N N . GLY A 1 87 ? -11.438 -0.549 17.554 1.00 86.50 87 GLY A N 1
ATOM 698 C CA . GLY A 1 87 ? -10.376 0.461 17.653 1.00 86.50 87 GLY A CA 1
ATOM 699 C C . GLY A 1 87 ? -9.809 0.927 16.306 1.00 86.50 87 GLY A C 1
ATOM 700 O O . GLY A 1 87 ? -8.942 1.803 16.264 1.00 86.50 87 GLY A O 1
ATOM 701 N N . GLY A 1 88 ? -10.260 0.345 15.193 1.00 89.81 88 GLY A N 1
ATOM 702 C CA . GLY A 1 88 ? -9.863 0.708 13.838 1.00 89.81 88 GLY A CA 1
ATOM 703 C C . GLY A 1 88 ? -8.355 0.879 13.616 1.00 89.81 88 GLY A C 1
ATOM 704 O O . GLY A 1 88 ? -7.546 -0.009 13.890 1.00 89.81 88 GLY A O 1
ATOM 705 N N . TRP A 1 89 ? -7.951 2.044 13.102 1.00 90.06 89 TRP A N 1
ATOM 706 C CA . TRP A 1 89 ? -6.544 2.355 12.806 1.00 90.06 89 TRP A CA 1
ATOM 707 C C . TRP A 1 89 ? -5.643 2.446 14.044 1.00 90.06 89 TRP A C 1
ATOM 709 O O . TRP A 1 89 ? -4.428 2.267 13.922 1.00 90.06 89 TRP A O 1
ATOM 719 N N . ASP A 1 90 ? -6.207 2.673 15.231 1.00 89.00 90 ASP A N 1
ATOM 720 C CA . ASP A 1 90 ? -5.430 2.630 16.471 1.00 89.00 90 ASP A CA 1
ATOM 721 C C . ASP A 1 90 ? -5.052 1.183 16.827 1.00 89.00 90 ASP A C 1
ATOM 723 O O . ASP A 1 90 ? -3.931 0.928 17.273 1.00 89.00 90 ASP A O 1
ATOM 727 N N . THR A 1 91 ? -5.920 0.212 16.521 1.00 89.06 91 THR A N 1
ATOM 728 C CA . THR A 1 91 ? -5.599 -1.221 16.632 1.00 89.06 91 THR A CA 1
ATOM 729 C C . THR A 1 91 ? -4.504 -1.632 15.657 1.00 89.06 91 THR A C 1
ATOM 731 O O . THR A 1 91 ? -3.595 -2.363 16.044 1.00 89.06 91 THR A O 1
ATOM 734 N N . VAL A 1 92 ? -4.527 -1.124 14.420 1.00 88.44 92 VAL A N 1
ATOM 735 C CA . VAL A 1 92 ? -3.440 -1.349 13.450 1.00 88.44 92 VAL A CA 1
ATOM 736 C C . VAL A 1 92 ? -2.102 -0.855 13.994 1.00 88.44 92 VAL A C 1
ATOM 738 O O . VAL A 1 92 ? -1.111 -1.580 13.947 1.00 88.44 92 VAL A O 1
ATOM 741 N N . LYS A 1 93 ? -2.072 0.348 14.576 1.00 86.44 93 LYS A N 1
ATOM 742 C CA . LYS A 1 93 ? -0.851 0.913 15.162 1.00 86.44 93 LYS A CA 1
ATOM 743 C C . LYS A 1 93 ? -0.293 0.039 16.289 1.00 86.44 93 LYS A C 1
ATOM 745 O O . LYS A 1 93 ? 0.919 -0.145 16.381 1.00 86.44 93 LYS A O 1
ATOM 750 N N . LEU A 1 94 ? -1.168 -0.505 17.137 1.00 86.12 94 LEU A N 1
ATOM 751 C CA . LEU A 1 94 ? -0.780 -1.439 18.196 1.00 86.12 94 LEU A CA 1
ATOM 752 C C . LEU A 1 94 ? -0.270 -2.767 17.619 1.00 86.12 94 LEU A C 1
ATOM 754 O O . LEU A 1 94 ? 0.770 -3.250 18.064 1.00 86.12 94 LEU A O 1
ATOM 758 N N . TYR A 1 95 ? -0.952 -3.310 16.606 1.00 85.25 95 TYR A N 1
ATOM 759 C CA . TYR A 1 95 ? -0.554 -4.528 15.897 1.00 85.25 95 TYR A CA 1
ATOM 760 C C . TYR A 1 95 ? 0.858 -4.404 15.313 1.00 85.25 95 TYR A C 1
ATOM 762 O O . TYR A 1 95 ? 1.716 -5.232 15.602 1.00 85.25 95 TYR A O 1
ATOM 770 N N . GLU A 1 96 ? 1.143 -3.329 14.573 1.00 84.06 96 GLU A N 1
ATOM 771 C CA . GLU A 1 96 ? 2.472 -3.103 13.986 1.00 84.06 96 GLU A CA 1
ATOM 772 C C . GLU A 1 96 ? 3.567 -2.844 15.033 1.00 84.06 96 GLU A C 1
ATOM 774 O O . GLU A 1 96 ? 4.742 -3.101 14.773 1.00 84.06 96 GLU A O 1
ATOM 779 N N . SER A 1 97 ? 3.204 -2.355 16.223 1.00 80.62 97 SER A N 1
ATOM 780 C CA . SER A 1 97 ? 4.152 -2.114 17.319 1.00 80.62 97 SER A CA 1
ATOM 781 C C . SER A 1 97 ? 4.532 -3.371 18.111 1.00 80.62 97 SER A C 1
ATOM 783 O O . SER A 1 97 ? 5.463 -3.317 18.918 1.00 80.62 97 SER A O 1
ATOM 785 N N . ASN A 1 98 ? 3.832 -4.493 17.905 1.00 73.06 98 ASN A N 1
ATOM 786 C CA . ASN A 1 98 ? 4.043 -5.716 18.667 1.00 73.06 98 ASN A CA 1
ATOM 787 C C . ASN A 1 98 ? 4.793 -6.779 17.836 1.00 73.06 98 ASN A C 1
ATOM 789 O O . ASN A 1 98 ? 4.184 -7.436 16.994 1.00 73.06 98 ASN A O 1
ATOM 793 N N . PRO A 1 99 ? 6.094 -7.021 18.090 1.00 55.88 99 PRO A N 1
ATOM 794 C CA . PRO A 1 99 ? 6.900 -7.974 17.318 1.00 55.88 99 PRO A CA 1
ATOM 795 C C . PRO A 1 99 ? 6.474 -9.445 17.482 1.00 55.88 99 PRO A C 1
ATOM 797 O O . PRO A 1 99 ? 6.989 -10.303 16.771 1.00 55.88 99 PRO A O 1
ATOM 800 N N . VAL A 1 100 ? 5.560 -9.751 18.413 1.00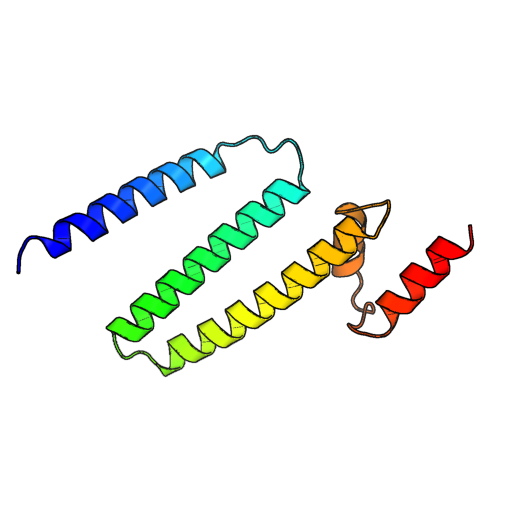 51.81 100 VAL A N 1
ATOM 801 C CA . VAL A 1 100 ? 5.017 -11.104 18.649 1.00 51.81 100 VAL A CA 1
ATOM 802 C C . VAL A 1 100 ? 3.743 -11.371 17.835 1.00 51.81 100 VAL A C 1
ATOM 804 O O . VAL A 1 100 ? 3.330 -12.523 17.741 1.00 51.81 100 VAL A O 1
ATOM 807 N N . ALA A 1 101 ? 3.145 -10.346 17.215 1.00 53.97 101 ALA A N 1
ATOM 808 C CA . ALA A 1 101 ? 1.956 -10.482 16.375 1.00 53.97 101 ALA A CA 1
ATOM 809 C C . ALA A 1 101 ? 2.317 -11.166 15.040 1.00 53.97 101 ALA A C 1
ATOM 811 O O . ALA A 1 101 ? 2.549 -10.530 14.014 1.00 53.97 101 ALA A O 1
ATOM 812 N N . SER A 1 102 ? 2.444 -12.490 15.097 1.00 49.66 102 SER A N 1
ATOM 813 C CA . SER A 1 102 ? 2.807 -13.371 13.990 1.00 49.66 102 SER A CA 1
ATOM 814 C C . SER A 1 102 ? 1.585 -13.682 13.124 1.00 49.66 102 SER A C 1
ATOM 816 O O . SER A 1 102 ? 0.467 -13.855 13.610 1.00 49.66 102 SER A O 1
ATOM 818 N N . ASP A 1 103 ? 1.812 -13.774 11.815 1.00 55.28 103 ASP A N 1
ATOM 819 C CA . ASP A 1 103 ? 0.834 -13.483 10.770 1.00 55.28 103 ASP A CA 1
ATOM 820 C C . ASP A 1 103 ? -0.441 -14.347 10.694 1.00 55.28 103 ASP A C 1
ATOM 822 O O . ASP A 1 103 ? -1.346 -13.964 9.952 1.00 55.28 103 ASP A O 1
ATOM 826 N N . ASN A 1 104 ? -0.564 -15.454 11.433 1.00 51.50 104 ASN A N 1
ATOM 827 C CA . ASN A 1 104 ? -1.662 -16.418 11.245 1.00 51.50 104 ASN A CA 1
ATOM 828 C C . ASN A 1 104 ? -2.397 -16.872 12.520 1.00 51.50 104 ASN A C 1
ATOM 830 O O . ASN A 1 104 ? -3.545 -17.299 12.425 1.00 51.50 104 ASN A O 1
ATOM 834 N N 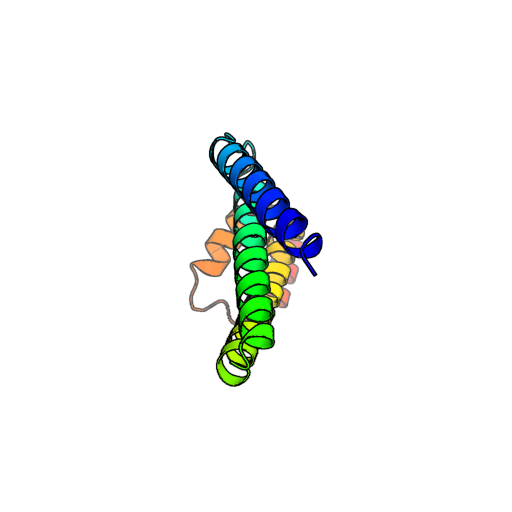. GLU A 1 105 ? -1.793 -16.803 13.711 1.00 51.34 105 GLU A N 1
ATOM 835 C CA . GLU A 1 105 ? -2.453 -17.295 14.938 1.00 51.34 105 GLU A CA 1
ATOM 836 C C . GLU A 1 105 ? -3.324 -16.242 15.632 1.00 51.34 105 GLU A C 1
ATOM 838 O O . GLU A 1 105 ? -4.310 -16.585 16.294 1.00 51.34 105 GLU A O 1
ATOM 843 N N . ASP A 1 106 ? -2.986 -14.962 15.487 1.00 55.41 106 ASP A N 1
ATOM 844 C CA . ASP A 1 106 ? -3.583 -13.917 16.318 1.00 55.41 106 ASP A CA 1
ATOM 845 C C . ASP A 1 106 ? -4.862 -13.312 15.713 1.00 55.41 106 ASP A C 1
ATOM 847 O O . ASP A 1 106 ? -5.711 -12.837 16.468 1.00 55.41 106 ASP A O 1
ATOM 851 N N . GLU A 1 107 ? -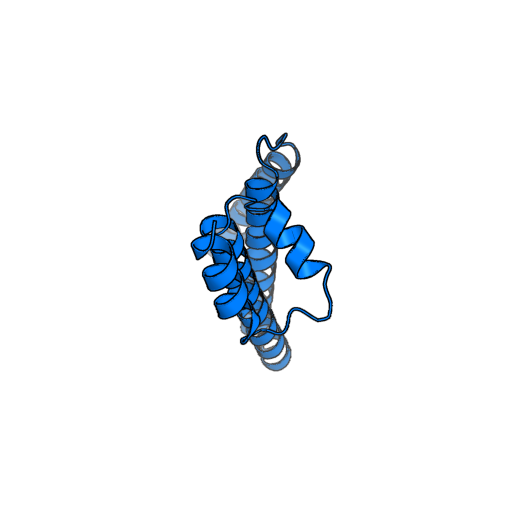5.099 -13.441 14.395 1.00 55.19 107 GLU A N 1
ATOM 852 C CA . GLU A 1 107 ? -6.391 -13.077 13.767 1.00 55.19 107 GLU A CA 1
ATOM 853 C C . GLU A 1 107 ? -7.558 -13.881 14.372 1.00 55.19 107 GLU A C 1
ATOM 855 O O . GLU A 1 107 ? -8.656 -13.353 14.569 1.00 55.19 107 GLU A O 1
ATOM 860 N N . ALA A 1 108 ? -7.319 -15.153 14.714 1.00 54.72 108 ALA A N 1
ATOM 861 C CA . ALA A 1 108 ? -8.309 -15.996 15.373 1.00 54.72 108 ALA A CA 1
ATOM 862 C C . ALA A 1 108 ? -8.499 -15.607 16.849 1.00 54.72 108 ALA A C 1
ATOM 864 O O . ALA A 1 108 ? -9.628 -15.589 17.338 1.00 54.72 108 ALA A O 1
ATOM 865 N N . LYS A 1 109 ? -7.419 -15.265 17.567 1.00 55.53 109 LYS A N 1
ATOM 866 C CA . LYS A 1 109 ? -7.478 -14.921 18.999 1.00 55.53 109 LYS A CA 1
ATOM 867 C C . LYS A 1 109 ? -8.128 -13.558 19.255 1.00 55.53 109 LYS A C 1
ATOM 869 O O . LYS A 1 109 ? -8.894 -13.458 20.209 1.00 55.53 109 LYS A O 1
ATOM 874 N N . ILE A 1 110 ? -7.897 -12.557 18.399 1.00 57.56 110 ILE A N 1
ATOM 875 C CA . ILE A 1 110 ? -8.545 -11.234 18.500 1.00 57.56 110 ILE A CA 1
ATOM 876 C C . ILE A 1 110 ? -10.061 -11.368 18.285 1.00 57.56 110 ILE A C 1
ATOM 878 O O . ILE A 1 110 ? -10.836 -10.979 19.156 1.00 57.56 110 ILE A O 1
ATOM 882 N N . ASN A 1 111 ? -10.488 -12.071 17.228 1.00 54.00 111 ASN A N 1
ATOM 883 C CA . ASN A 1 111 ? -11.910 -12.353 16.974 1.00 54.00 111 ASN A CA 1
ATOM 884 C C . ASN A 1 111 ? -12.600 -13.140 18.108 1.00 54.00 111 ASN A C 1
ATOM 886 O O . ASN A 1 111 ? -13.799 -12.985 18.344 1.00 54.00 111 ASN A O 1
ATOM 890 N N . ILE A 1 112 ? -11.877 -14.036 18.792 1.00 54.59 112 ILE A N 1
ATOM 891 C CA . ILE A 1 112 ? -12.420 -14.823 19.913 1.00 54.59 112 ILE A CA 1
ATOM 892 C C . ILE A 1 112 ? -12.499 -13.989 21.199 1.00 54.59 112 ILE A C 1
ATOM 894 O O . ILE A 1 112 ? -13.420 -14.194 21.992 1.00 54.59 112 ILE A O 1
ATOM 898 N N . ALA A 1 113 ? -11.552 -13.076 21.422 1.00 52.62 113 ALA A N 1
ATOM 899 C CA . ALA A 1 113 ? -11.535 -12.208 22.595 1.00 52.62 113 ALA A CA 1
ATOM 900 C C . ALA A 1 113 ? -12.658 -11.160 22.547 1.00 52.62 113 ALA A C 1
ATOM 902 O O . ALA A 1 113 ? -13.316 -10.939 23.561 1.00 52.62 113 ALA A O 1
ATOM 903 N N . GLU A 1 114 ? -12.938 -10.592 21.372 1.00 53.31 114 GLU A N 1
ATOM 904 C CA . GLU A 1 114 ? -13.995 -9.585 21.187 1.00 53.31 114 GLU A CA 1
ATOM 905 C C . GLU A 1 114 ? -15.410 -10.188 21.231 1.00 53.31 114 GLU A C 1
ATOM 907 O O . GLU A 1 114 ? -16.346 -9.545 21.689 1.00 53.31 114 GLU A O 1
ATOM 912 N N . LYS A 1 115 ? -15.581 -11.471 20.876 1.00 51.91 115 LYS A N 1
ATOM 913 C CA . LYS A 1 115 ? -16.868 -12.189 21.012 1.00 51.91 115 LYS A CA 1
ATOM 914 C C . LYS A 1 115 ? -17.211 -12.644 22.436 1.00 51.91 115 LYS A C 1
ATOM 916 O O . LYS A 1 115 ? -18.255 -13.267 22.630 1.00 51.91 115 LYS A O 1
ATOM 921 N N . LYS A 1 116 ? -16.331 -12.420 23.416 1.00 47.19 116 LYS A N 1
ATOM 922 C CA . LYS A 1 116 ? -16.513 -12.857 24.813 1.00 47.19 116 LYS A CA 1
ATOM 923 C C . LYS A 1 116 ? -16.866 -11.728 25.791 1.00 47.19 116 LYS A C 1
ATOM 925 O O . LYS A 1 116 ? -16.884 -11.999 26.993 1.00 47.19 116 LYS A O 1
ATOM 930 N N . GLN A 1 117 ? -17.154 -10.518 25.311 1.00 41.31 117 GLN A N 1
ATOM 931 C CA . GLN A 1 117 ? -17.723 -9.437 26.126 1.00 41.31 117 GLN A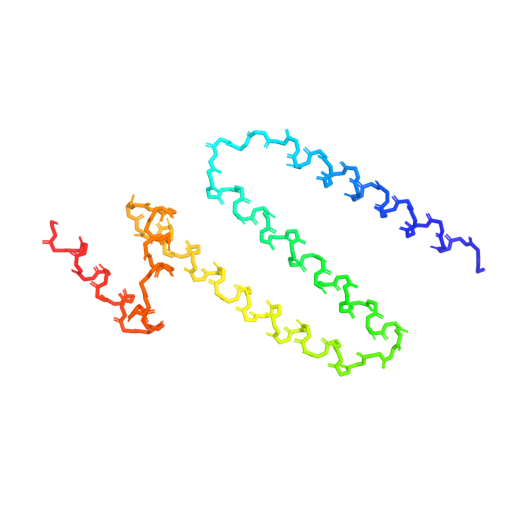 CA 1
ATOM 932 C C . GLN A 1 117 ? -19.227 -9.291 25.906 1.00 41.31 117 GLN A C 1
ATOM 934 O O . GLN A 1 117 ? -19.678 -9.474 24.755 1.00 41.31 117 GLN A O 1
#

Foldseek 3Di:
DPPPVVVVVVVVVVVVVVVVVLVPDPDPDVVVVVVVVLVVVLVVLVVVLVVCVVVVVVVVSVVSVVVSVVSVVVVVVLQVQLVPDPCRNVSSVVLVVDPPNDDPPVVVVVVVVVVPD

Radius of gyration: 19.22 Å; chains: 1; bounding box: 34×38×60 Å

Secondary structure (DSSP, 8-state):
--STHHHHHHHHHHHHHHHHHHHT---S-HHHHHHHHHHHHHHHHHHHHHHHHHTT-HHHHHHHHHHHHHHHHHHHHHHHHHHHSTTHHHHHHHHHH-TT--TTTHHHHHHHHHTT-

Sequence (117 aa):
MKEEIRGSAFSAQEEIKLFKKAKDVTWRFNGNRVQFEFNEDTAGSLKQIDWSIEHGKTGYGRELIAETLTNILKQSKLIRIADTSDGGWDTVKLYESNPVASDNEDEAKINIAEKKQ

pLDDT: mean 78.25, std 18.97, range [38.62, 97.81]

Organism: Dreissena polymorpha (NCBI:txid45954)